Protein AF-A0AAU9RW01-F1 (afdb_monomer)

InterPro domains:
  IPR001360 Glycoside hydrolase family 1 [PF00232] (1-117)
  IPR001360 Glycoside hydrolase family 1 [PTHR10353] (1-116)
  IPR017853 Glycoside hydrolase superfamily [SSF51445] (1-116)

Organism: Thlaspi arvense (NCBI:txid13288)

Secondary structure (DSSP, 8-state):
-GGGT--EEE-SS-HHHHHIIIIIS-SSTT---SS-EETTEE-----S-HHHHHHHHHHHHHHHHHHHHHHHTHHHH--EEE----------SSSSHHHHHHHHHHHIIIIIHHHGGG--

Foldseek 3Di:
DCLQPDQEAADDEALLCCLCCDDDALVDPVRHHQFDQDPNDTDPGHPRCRSVVSSVVVVVVQVVVQVVCVVPPCVPSVHDYDHDHDDDPFDFPDPDPVSVVVSVVVRCSRPVSRPVPPPD

Structure (mmCIF, N/CA/C/O backbone):
data_AF-A0AAU9RW01-F1
#
_entry.id   AF-A0AAU9RW01-F1
#
loop_
_atom_site.group_PDB
_atom_site.id
_atom_site.type_symbol
_atom_site.label_atom_id
_atom_site.label_alt_id
_atom_site.label_comp_id
_atom_site.label_asym_id
_atom_site.label_entity_id
_atom_site.label_seq_id
_atom_site.pdbx_PDB_ins_code
_atom_site.Cartn_x
_atom_site.Cartn_y
_atom_site.Cartn_z
_atom_s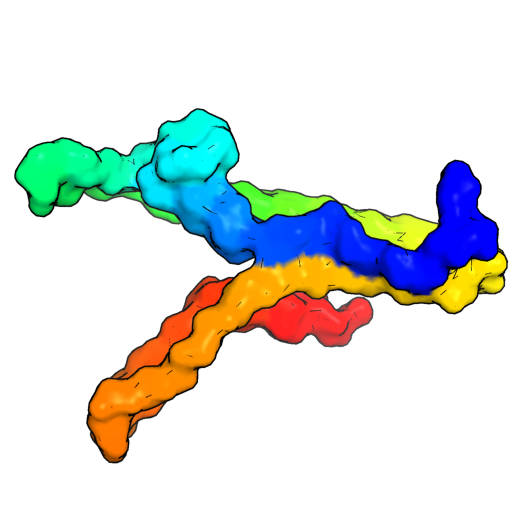ite.occupancy
_atom_site.B_iso_or_equiv
_atom_site.auth_seq_id
_atom_site.auth_comp_id
_atom_site.auth_asym_id
_atom_site.auth_atom_id
_atom_site.pdbx_PDB_model_num
ATOM 1 N N . GLU A 1 1 ? -19.589 3.057 16.000 1.00 90.38 1 GLU A N 1
ATOM 2 C CA . GLU A 1 1 ? -20.907 2.561 15.570 1.00 90.38 1 GLU A CA 1
ATOM 3 C C . GLU A 1 1 ? -20.899 1.049 15.348 1.00 90.38 1 GLU A C 1
ATOM 5 O O . GLU A 1 1 ? -21.372 0.336 16.216 1.00 90.38 1 GLU A O 1
ATOM 10 N N . PHE A 1 2 ? -20.253 0.524 14.303 1.00 95.75 2 PHE A N 1
ATOM 11 C CA . PHE A 1 2 ? -20.399 -0.900 13.935 1.00 95.75 2 PHE A CA 1
ATOM 12 C C . PHE A 1 2 ? -19.451 -1.898 14.622 1.00 95.75 2 PHE A C 1
ATOM 14 O O . PHE A 1 2 ? -19.536 -3.096 14.371 1.00 95.75 2 PHE A O 1
ATOM 21 N N . GLY A 1 3 ? -18.552 -1.450 15.502 1.00 94.56 3 GLY A N 1
ATOM 22 C CA . GLY A 1 3 ? -17.502 -2.300 16.090 1.00 94.56 3 GLY A CA 1
ATOM 23 C C . GLY A 1 3 ? -17.987 -3.460 16.974 1.00 94.56 3 GLY A C 1
ATOM 24 O O . GLY A 1 3 ? -17.224 -4.381 17.279 1.00 94.56 3 GLY A O 1
ATOM 25 N N . ASN A 1 4 ? -19.262 -3.453 17.365 1.00 94.56 4 ASN A N 1
ATOM 26 C CA . ASN A 1 4 ? -19.868 -4.579 18.071 1.00 94.56 4 ASN A CA 1
ATOM 27 C C . ASN A 1 4 ? -20.090 -5.776 17.133 1.00 94.56 4 ASN A C 1
ATOM 29 O O . ASN A 1 4 ? -19.846 -6.907 17.549 1.00 94.56 4 ASN A O 1
ATOM 33 N N . ALA A 1 5 ? -20.457 -5.525 15.872 1.00 96.94 5 ALA A N 1
ATOM 34 C CA . ALA A 1 5 ? -20.728 -6.553 14.867 1.00 96.94 5 ALA A CA 1
ATOM 35 C C . ALA A 1 5 ? -19.533 -6.795 13.929 1.00 96.94 5 ALA A C 1
ATOM 37 O O . ALA A 1 5 ? -19.175 -7.937 13.657 1.00 96.94 5 ALA A O 1
ATOM 38 N N . VAL A 1 6 ? -18.872 -5.732 13.468 1.00 97.06 6 VAL A N 1
ATOM 39 C CA . VAL A 1 6 ? -17.782 -5.826 12.490 1.00 97.06 6 VAL A CA 1
ATOM 40 C C . VAL A 1 6 ? -16.457 -6.102 13.194 1.00 97.06 6 VAL A C 1
ATOM 42 O O . VAL A 1 6 ? -15.978 -5.300 14.003 1.00 97.06 6 VAL A O 1
ATOM 45 N N . LYS A 1 7 ? -15.852 -7.246 12.864 1.00 96.44 7 LYS A N 1
ATOM 46 C CA . LYS A 1 7 ? -14.587 -7.712 13.453 1.00 96.44 7 LYS A CA 1
ATOM 47 C C . LYS A 1 7 ? -13.384 -7.566 12.536 1.00 96.44 7 LYS A C 1
ATOM 49 O O . LYS A 1 7 ? -12.272 -7.595 13.040 1.00 96.44 7 LYS A O 1
ATOM 54 N N . PHE A 1 8 ? -13.580 -7.351 11.242 1.00 96.19 8 PHE A N 1
ATOM 55 C CA . PHE A 1 8 ? -12.491 -7.178 10.287 1.00 96.19 8 PHE A CA 1
ATOM 56 C C . PHE A 1 8 ? -12.688 -5.877 9.529 1.00 96.19 8 PHE A C 1
ATOM 58 O O . PHE A 1 8 ? -13.756 -5.630 8.975 1.00 96.19 8 PHE A O 1
ATOM 65 N N . TRP A 1 9 ? -11.658 -5.039 9.544 1.00 95.81 9 TRP A N 1
ATOM 66 C CA . TRP A 1 9 ? -11.691 -3.711 8.954 1.00 95.81 9 TRP A CA 1
ATOM 67 C C . TRP A 1 9 ? -10.549 -3.551 7.964 1.00 95.81 9 TRP A C 1
ATOM 69 O O . TRP A 1 9 ? -9.391 -3.695 8.349 1.00 95.81 9 TRP A O 1
ATOM 79 N N . MET A 1 10 ? -10.868 -3.158 6.732 1.00 93.56 10 MET A N 1
ATOM 80 C CA . MET A 1 10 ? -9.890 -2.619 5.787 1.00 93.56 10 MET A CA 1
ATOM 81 C C . MET A 1 10 ? -10.059 -1.106 5.728 1.00 93.56 10 MET A C 1
ATOM 83 O O . MET A 1 10 ? -11.169 -0.616 5.528 1.00 93.56 10 MET A O 1
ATOM 87 N N . ARG A 1 11 ? -8.985 -0.350 5.981 1.00 89.12 11 ARG A N 1
ATOM 88 C CA . ARG A 1 11 ? -9.074 1.122 6.060 1.00 89.12 11 ARG A CA 1
ATOM 89 C C . ARG A 1 11 ? -8.975 1.806 4.714 1.00 89.12 11 ARG A C 1
ATOM 91 O O . ARG A 1 11 ? -9.750 2.716 4.448 1.00 89.12 11 ARG A O 1
ATOM 98 N N . ILE A 1 12 ? -8.003 1.390 3.918 1.00 93.75 12 ILE A N 1
ATOM 99 C CA . ILE A 1 12 ? -7.748 1.936 2.594 1.00 93.75 12 ILE A CA 1
ATOM 100 C C . ILE A 1 12 ? -7.678 0.746 1.647 1.00 93.75 12 ILE A C 1
ATOM 102 O O . ILE A 1 12 ? -6.987 -0.241 1.933 1.00 93.75 12 ILE A O 1
ATOM 106 N N . ASN A 1 13 ? -8.460 0.827 0.572 1.00 94.62 13 ASN A N 1
ATOM 107 C CA . ASN A 1 13 ? -8.401 -0.136 -0.511 1.00 94.62 13 ASN A CA 1
ATOM 108 C C . ASN A 1 13 ? -7.293 0.274 -1.481 1.00 94.62 13 ASN A C 1
ATOM 110 O O . ASN A 1 13 ? -7.358 1.384 -1.998 1.00 94.62 13 ASN A O 1
ATOM 114 N N . GLU A 1 14 ? -6.313 -0.597 -1.710 1.00 94.44 14 GLU A N 1
ATOM 115 C CA . GLU A 1 14 ? -5.316 -0.465 -2.786 1.00 94.44 14 GLU A CA 1
ATOM 116 C C . GLU A 1 14 ? -4.670 0.938 -2.898 1.00 94.44 14 GLU A C 1
ATOM 118 O O . GLU A 1 14 ? -4.711 1.580 -3.949 1.00 94.44 14 GLU A O 1
ATOM 123 N N . PRO A 1 15 ? -4.049 1.449 -1.821 1.00 94.88 15 PRO A N 1
ATOM 124 C CA . PRO A 1 15 ? -3.375 2.750 -1.812 1.00 94.88 15 PRO A CA 1
ATOM 125 C C . PRO A 1 15 ? -2.303 2.905 -2.903 1.00 94.88 15 PRO A C 1
ATOM 127 O O . PRO A 1 15 ? -2.090 4.019 -3.373 1.00 94.88 15 PRO A O 1
ATOM 130 N N . ASN A 1 16 ? -1.648 1.821 -3.335 1.00 93.19 16 ASN A N 1
ATOM 131 C CA . ASN A 1 16 ? -0.718 1.858 -4.465 1.00 93.19 16 ASN A CA 1
ATOM 132 C C . ASN A 1 16 ? -1.420 2.235 -5.778 1.00 93.19 16 ASN A C 1
ATOM 134 O O . ASN A 1 16 ? -0.942 3.121 -6.481 1.00 93.19 16 ASN A O 1
ATOM 138 N N . MET A 1 17 ? -2.590 1.652 -6.056 1.00 93.88 17 MET A N 1
ATOM 139 C CA . MET A 1 17 ? -3.377 1.980 -7.251 1.00 93.88 17 MET A CA 1
ATOM 140 C C . MET A 1 17 ? -4.000 3.371 -7.166 1.00 93.88 17 MET A C 1
ATOM 142 O O . MET A 1 17 ? -4.075 4.070 -8.171 1.00 93.88 17 MET A O 1
ATOM 146 N N . LEU A 1 18 ? -4.422 3.805 -5.974 1.00 94.25 18 LEU A N 1
ATOM 147 C CA . LEU A 1 18 ? -4.933 5.165 -5.779 1.00 94.25 18 LEU A CA 1
ATOM 148 C C . LEU A 1 18 ? -3.851 6.220 -6.043 1.00 94.25 18 LEU A C 1
ATOM 150 O O . LEU A 1 18 ? -4.126 7.232 -6.687 1.00 94.25 18 LEU A O 1
ATOM 154 N N . ALA A 1 19 ? -2.626 5.983 -5.569 1.00 93.38 19 ALA A N 1
ATOM 155 C CA . ALA A 1 19 ? -1.496 6.870 -5.819 1.00 93.38 19 ALA A CA 1
ATOM 156 C C . ALA A 1 19 ? -1.122 6.898 -7.311 1.00 93.38 19 AL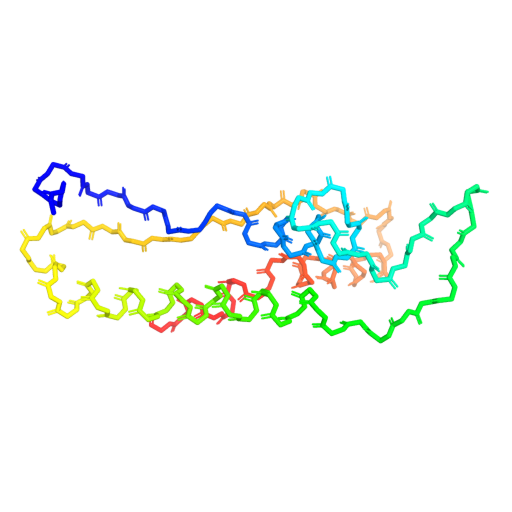A A C 1
ATOM 158 O O . ALA A 1 19 ? -1.037 7.973 -7.901 1.00 93.38 19 ALA A O 1
ATOM 159 N N . GLU A 1 20 ? -0.963 5.729 -7.935 1.00 90.69 20 GLU A N 1
ATOM 160 C CA . GLU A 1 20 ? -0.594 5.609 -9.350 1.00 90.69 20 GLU A CA 1
ATOM 161 C C . GLU A 1 20 ? -1.693 6.164 -10.271 1.00 90.69 20 GLU A C 1
ATOM 163 O O . GLU A 1 20 ? -1.457 7.069 -11.069 1.00 90.69 20 GLU A O 1
ATOM 168 N N . GLY A 1 21 ? -2.933 5.699 -10.132 1.00 91.06 21 GLY A N 1
ATOM 169 C CA . GLY A 1 21 ? -4.040 6.105 -10.997 1.00 91.06 21 GLY A CA 1
ATOM 170 C C . GLY A 1 21 ? -4.491 7.552 -10.800 1.00 91.06 21 GLY A C 1
ATOM 171 O O . GLY A 1 21 ? -4.920 8.188 -11.765 1.00 91.06 21 GLY A O 1
ATOM 172 N N . GLY A 1 22 ? -4.412 8.075 -9.572 1.00 91.88 22 GLY A N 1
ATOM 173 C CA . GLY A 1 22 ? -4.901 9.410 -9.220 1.00 91.88 22 GLY A CA 1
ATOM 174 C C . GLY A 1 22 ? -3.885 10.537 -9.399 1.00 91.88 22 GLY A C 1
ATOM 175 O O . GLY A 1 22 ? -4.300 11.669 -9.662 1.00 91.88 22 GLY A O 1
ATOM 176 N N . TYR A 1 23 ? -2.590 10.228 -9.252 1.00 90.38 23 TYR A N 1
ATOM 177 C CA . TYR A 1 23 ? -1.513 11.222 -9.152 1.00 90.38 23 TYR A CA 1
ATOM 178 C C . TYR A 1 23 ? -0.307 10.955 -10.068 1.00 90.38 23 TYR A C 1
ATOM 180 O O . TYR A 1 23 ? 0.521 11.849 -10.255 1.00 90.38 23 TYR A O 1
ATOM 188 N N . ASP A 1 24 ? -0.191 9.766 -10.669 1.00 86.81 24 ASP A N 1
ATOM 189 C CA . ASP A 1 24 ? 0.816 9.500 -11.703 1.00 86.81 24 ASP A CA 1
ATOM 190 C C . ASP A 1 24 ? 0.182 9.471 -13.101 1.00 86.81 24 ASP A C 1
ATOM 192 O O . ASP A 1 24 ? 0.363 10.401 -13.895 1.00 86.81 24 ASP A O 1
ATOM 196 N N . LEU A 1 25 ? -0.644 8.456 -13.369 1.00 86.69 25 LEU A N 1
ATOM 197 C CA . LEU A 1 25 ? -1.310 8.237 -14.654 1.00 86.69 25 LEU A CA 1
ATOM 198 C C . LEU A 1 25 ? -2.511 9.168 -14.875 1.00 86.69 25 LEU A C 1
ATOM 200 O O . LEU A 1 25 ? -2.862 9.462 -16.016 1.00 86.69 25 LEU A O 1
ATOM 204 N N . GLY A 1 26 ? -3.157 9.627 -13.801 1.00 87.44 26 GLY A N 1
ATOM 205 C CA . GLY A 1 26 ? -4.256 10.596 -13.849 1.00 87.44 26 GLY A CA 1
ATOM 206 C C . GLY A 1 26 ? -5.554 10.102 -14.503 1.00 87.44 26 GLY A C 1
ATOM 207 O O . GLY A 1 26 ? -6.384 10.922 -14.900 1.00 87.44 26 GLY A O 1
ATOM 208 N N . PHE A 1 27 ? -5.765 8.787 -14.627 1.00 87.88 27 PHE A N 1
ATOM 209 C CA . PHE A 1 27 ? -7.026 8.234 -15.144 1.00 87.88 27 PHE A CA 1
ATOM 210 C C . PHE A 1 27 ? -8.110 8.102 -14.058 1.00 87.88 27 PHE A C 1
ATOM 212 O O . PHE A 1 27 ? -9.301 8.069 -14.378 1.00 87.88 27 PHE A O 1
ATOM 219 N N . MET A 1 28 ? -7.722 8.081 -12.778 1.00 89.06 28 MET A N 1
ATOM 220 C CA . MET A 1 28 ? -8.627 8.095 -11.621 1.00 89.06 28 MET A CA 1
ATOM 221 C C . MET A 1 28 ? -8.685 9.495 -10.997 1.00 89.06 28 MET A C 1
ATOM 223 O O . MET A 1 28 ? -7.733 10.257 -11.141 1.00 89.06 28 MET A O 1
ATOM 227 N N . PRO A 1 29 ? -9.761 9.871 -10.280 1.00 91.50 29 PRO A N 1
ATOM 228 C CA . PRO A 1 29 ? -9.777 11.097 -9.478 1.00 91.50 29 PRO A CA 1
ATOM 229 C C . PRO A 1 29 ? -8.585 11.167 -8.498 1.00 91.50 29 PRO A C 1
ATOM 231 O O . PRO A 1 29 ? -8.237 10.135 -7.925 1.00 91.50 29 PRO A O 1
ATOM 234 N N . PRO A 1 30 ? -7.977 12.349 -8.270 1.00 92.81 30 PRO A N 1
ATOM 235 C CA . PRO A 1 30 ? -8.337 13.674 -8.793 1.00 92.81 30 PRO A CA 1
ATOM 236 C C . PRO A 1 30 ? -7.851 13.969 -10.226 1.00 92.81 30 PRO A C 1
ATOM 238 O O . PRO A 1 30 ? -7.991 15.096 -10.689 1.00 92.81 30 PRO A O 1
ATOM 241 N N . LYS A 1 31 ? -7.337 12.970 -10.952 1.00 88.69 31 LYS A N 1
ATOM 242 C CA . LYS A 1 31 ? -6.813 13.069 -12.327 1.00 88.69 31 LYS A CA 1
ATOM 243 C C . LYS A 1 31 ? -5.592 13.974 -12.449 1.00 88.69 31 LYS A C 1
ATOM 245 O O . LYS A 1 31 ? -5.393 14.643 -13.463 1.00 88.69 31 LYS A O 1
ATOM 250 N N . HIS A 1 32 ? -4.772 13.999 -11.407 1.00 86.94 32 HIS A N 1
ATOM 251 C CA . HIS A 1 32 ? -3.470 14.631 -11.485 1.00 86.94 32 HIS A CA 1
ATOM 252 C C . HIS A 1 32 ? -2.548 13.706 -12.273 1.00 86.94 32 HIS A C 1
ATOM 254 O O . HIS A 1 32 ? -2.489 12.504 -12.025 1.00 86.94 32 HIS A O 1
ATOM 260 N N . CYS A 1 33 ? -1.872 14.262 -13.273 1.00 78.19 33 CYS A N 1
ATOM 261 C CA . CYS A 1 33 ? -0.992 13.493 -14.131 1.00 78.19 33 CYS A CA 1
ATOM 262 C C . CYS A 1 33 ? 0.391 14.130 -14.146 1.00 78.19 33 CYS A C 1
ATOM 264 O O . CYS A 1 33 ? 0.557 15.295 -14.524 1.00 78.19 33 CYS A O 1
ATOM 266 N N . SER A 1 34 ? 1.378 13.339 -13.737 1.00 63.78 34 SER A N 1
ATOM 267 C CA . SER A 1 34 ? 2.780 13.754 -13.669 1.00 63.78 34 SER A CA 1
ATOM 268 C C . SER A 1 34 ? 3.437 13.767 -15.059 1.00 63.78 34 SER A C 1
ATOM 270 O O . SER A 1 34 ? 4.400 14.505 -15.300 1.00 63.78 34 SER A O 1
ATOM 272 N N . ALA A 1 35 ? 2.894 12.977 -15.992 1.00 63.50 35 ALA A N 1
ATOM 273 C CA . ALA A 1 35 ? 3.347 12.882 -17.373 1.00 63.50 35 ALA A CA 1
ATOM 274 C C . ALA A 1 35 ? 2.170 12.561 -18.319 1.00 63.50 35 ALA A C 1
ATOM 276 O O . ALA A 1 35 ? 1.976 11.402 -18.691 1.00 63.50 35 ALA A O 1
ATOM 277 N N . PRO A 1 36 ? 1.360 13.565 -18.708 1.00 62.44 36 PRO A N 1
ATOM 278 C CA . PRO A 1 36 ? 0.223 13.329 -19.585 1.00 62.44 36 PRO A CA 1
ATOM 279 C C . PRO A 1 36 ? 0.709 12.763 -20.917 1.00 62.44 36 PRO A C 1
ATOM 281 O O . PRO A 1 36 ? 1.535 13.367 -21.608 1.00 62.44 36 PRO A O 1
ATOM 284 N N . ILE A 1 37 ? 0.191 11.588 -21.270 1.00 60.97 37 ILE A N 1
ATOM 285 C CA . ILE A 1 37 ? 0.391 11.008 -22.592 1.00 60.97 37 ILE A CA 1
ATOM 286 C C . ILE A 1 37 ? -0.532 11.763 -23.545 1.00 60.97 37 ILE A C 1
ATOM 288 O O . ILE A 1 37 ? -1.754 11.673 -23.443 1.00 60.97 37 ILE A O 1
ATOM 292 N N . PHE A 1 38 ? 0.054 12.508 -24.478 1.00 57.16 38 PHE A N 1
ATOM 293 C CA . PHE A 1 38 ? -0.679 13.173 -25.550 1.00 57.16 38 PHE A CA 1
ATOM 294 C C . PHE A 1 38 ? -0.203 12.601 -26.884 1.00 57.16 38 PHE A C 1
ATOM 296 O O . PHE A 1 38 ? 0.988 12.634 -27.183 1.00 57.16 38 PHE A O 1
ATOM 303 N N . ASN A 1 39 ? -1.119 12.030 -27.672 1.00 51.50 39 ASN A N 1
ATOM 304 C CA . ASN A 1 39 ? -0.825 11.412 -28.974 1.00 51.50 39 ASN A CA 1
ATOM 305 C C . ASN A 1 39 ? 0.341 10.399 -28.951 1.00 51.50 39 ASN A C 1
ATOM 307 O O . ASN A 1 39 ? 1.182 10.384 -29.846 1.00 51.50 39 ASN A O 1
ATOM 311 N N . GLY A 1 40 ? 0.411 9.561 -27.911 1.00 59.44 40 GLY A N 1
ATOM 312 C CA . GLY A 1 40 ? 1.450 8.532 -27.778 1.00 59.44 40 GLY A CA 1
ATOM 313 C C . GLY A 1 40 ? 2.841 9.063 -27.412 1.00 59.44 40 GLY A C 1
ATOM 314 O O . GLY A 1 40 ? 3.791 8.286 -27.379 1.00 59.44 40 GLY A O 1
ATOM 315 N N . GLN A 1 41 ? 2.977 10.361 -27.118 1.00 53.72 41 GLN A N 1
ATOM 316 C CA . GLN A 1 41 ? 4.230 10.970 -26.682 1.00 53.72 41 GLN A CA 1
ATOM 317 C C . GLN A 1 41 ? 4.138 11.427 -25.225 1.00 53.72 41 GLN A C 1
ATOM 319 O O . GLN A 1 41 ? 3.162 12.048 -24.797 1.00 53.72 41 GLN A O 1
ATOM 324 N N . LEU A 1 42 ? 5.188 11.114 -24.464 1.00 60.78 42 LEU A N 1
ATOM 325 C CA . LEU A 1 42 ? 5.356 11.558 -23.087 1.00 60.78 42 LEU A CA 1
ATOM 326 C C . LEU A 1 42 ? 5.694 13.053 -23.093 1.00 60.78 42 LEU A C 1
ATOM 328 O O . LEU A 1 42 ? 6.816 13.442 -23.426 1.00 60.78 42 LEU A O 1
ATOM 332 N N . LEU A 1 43 ? 4.732 13.905 -22.736 1.00 57.91 43 LEU A N 1
ATOM 333 C CA . LEU A 1 43 ? 5.024 15.319 -22.522 1.00 57.91 43 LEU A CA 1
ATOM 334 C C . LEU A 1 43 ? 5.931 15.470 -21.292 1.00 57.91 43 LEU A C 1
ATOM 336 O O . LEU A 1 43 ? 5.848 14.695 -20.341 1.00 57.91 43 LEU A O 1
ATOM 340 N N . LYS A 1 44 ? 6.829 16.461 -21.346 1.00 53.34 44 LYS A N 1
ATOM 341 C CA . LYS A 1 44 ? 7.897 16.739 -20.369 1.00 53.34 44 LYS A CA 1
ATOM 342 C C . LYS A 1 44 ? 7.460 16.425 -18.924 1.00 53.34 44 LYS A C 1
ATOM 344 O O . LYS A 1 44 ? 6.644 17.139 -18.346 1.00 53.34 44 LYS A O 1
ATOM 349 N N . ARG A 1 45 ? 8.036 15.354 -18.371 1.00 54.19 45 ARG A N 1
ATOM 350 C CA . ARG A 1 45 ? 7.873 14.852 -16.998 1.00 54.19 45 ARG A CA 1
ATOM 351 C C . ARG A 1 45 ? 8.007 16.011 -15.979 1.00 54.19 45 ARG A C 1
ATOM 353 O O . ARG A 1 45 ? 9.103 16.553 -15.825 1.00 54.19 45 ARG A O 1
ATOM 360 N N . LYS A 1 46 ? 6.920 16.418 -15.303 1.00 57.47 46 LYS A N 1
ATOM 361 C CA . LYS A 1 46 ? 7.002 17.303 -14.115 1.00 57.47 46 LYS A CA 1
ATOM 362 C C . LYS A 1 46 ? 7.572 16.505 -12.933 1.00 57.47 46 LYS A C 1
ATOM 364 O O . LYS A 1 46 ? 7.541 15.281 -12.957 1.00 57.47 46 LYS A O 1
ATOM 369 N N . LEU A 1 47 ? 8.141 17.176 -11.925 1.00 56.25 47 LEU A N 1
ATOM 370 C CA . LEU A 1 47 ? 8.738 16.512 -10.753 1.00 56.25 47 LEU A CA 1
ATOM 371 C C . LEU A 1 47 ? 7.749 15.528 -10.084 1.00 56.25 47 LEU A C 1
ATOM 373 O O . LEU A 1 47 ? 6.633 15.905 -9.743 1.00 56.25 47 LEU A O 1
ATOM 377 N N . PHE A 1 48 ? 8.205 14.281 -9.898 1.00 70.00 48 PHE A N 1
ATOM 378 C CA . PHE A 1 48 ? 7.450 13.056 -9.556 1.00 70.00 48 PHE A CA 1
ATOM 379 C C . PHE A 1 48 ? 6.970 12.962 -8.106 1.00 70.00 48 PHE A C 1
ATOM 381 O O . PHE A 1 48 ? 7.040 11.892 -7.525 1.00 70.00 48 PHE A O 1
ATOM 388 N N . THR A 1 49 ? 6.557 14.034 -7.442 1.00 85.06 49 THR A N 1
ATOM 389 C CA . THR A 1 49 ? 6.390 13.960 -5.976 1.00 85.06 49 THR A CA 1
ATOM 390 C C . THR A 1 49 ? 4.980 13.599 -5.521 1.00 85.06 49 THR A C 1
ATOM 392 O O . THR A 1 49 ? 4.829 12.967 -4.476 1.00 85.06 49 THR A O 1
ATOM 395 N N . GLU A 1 50 ? 3.950 13.948 -6.291 1.00 89.25 50 GLU A N 1
ATOM 396 C CA . GLU A 1 50 ? 2.547 13.763 -5.899 1.00 89.25 50 GLU A CA 1
ATOM 397 C C . GLU A 1 50 ? 2.147 12.317 -5.552 1.00 89.25 50 GLU A C 1
ATOM 399 O O . GLU A 1 50 ? 1.571 12.137 -4.474 1.00 89.25 50 GLU A O 1
ATOM 404 N N . PRO A 1 51 ? 2.468 11.276 -6.355 1.00 91.31 51 PRO A N 1
ATOM 405 C CA . PRO A 1 51 ? 2.085 9.906 -6.008 1.00 91.31 51 PRO A CA 1
ATOM 406 C C . PRO A 1 51 ? 2.732 9.434 -4.698 1.00 91.31 51 PRO A C 1
ATOM 408 O O . PRO A 1 51 ? 2.061 8.808 -3.877 1.00 91.31 51 PRO A O 1
ATOM 411 N N . TYR A 1 52 ? 3.994 9.796 -4.432 1.00 91.12 52 TYR A N 1
ATOM 412 C CA . TYR A 1 52 ? 4.656 9.453 -3.167 1.00 91.12 52 TYR A CA 1
ATOM 413 C C . TYR A 1 52 ? 4.056 10.206 -1.979 1.00 91.12 52 TYR A C 1
ATOM 415 O O . TYR A 1 52 ? 3.875 9.615 -0.919 1.00 91.12 52 TYR A O 1
ATOM 423 N N . ILE A 1 53 ? 3.708 11.488 -2.139 1.00 93.69 53 ILE A N 1
ATOM 424 C CA . ILE A 1 53 ? 3.045 12.275 -1.087 1.00 93.69 53 ILE A CA 1
ATOM 425 C C . ILE A 1 53 ? 1.670 11.678 -0.765 1.00 93.69 53 ILE A C 1
ATOM 427 O O . ILE A 1 53 ? 1.322 11.526 0.408 1.00 93.69 53 ILE A O 1
ATOM 431 N N . ALA A 1 54 ? 0.893 11.321 -1.791 1.00 94.25 54 ALA A N 1
ATOM 432 C CA . ALA A 1 54 ? -0.407 10.685 -1.620 1.00 94.25 54 ALA A CA 1
ATOM 433 C C . ALA A 1 54 ? -0.268 9.344 -0.885 1.00 94.25 54 ALA A C 1
ATOM 435 O O . ALA A 1 54 ? -0.928 9.130 0.135 1.00 94.25 54 ALA A O 1
ATOM 436 N N . LEU A 1 55 ? 0.634 8.474 -1.352 1.00 94.12 55 LEU A N 1
ATOM 437 C CA . LEU A 1 55 ? 0.892 7.175 -0.737 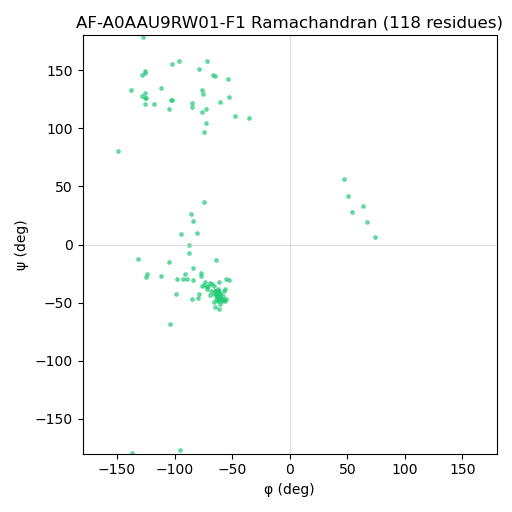1.00 94.12 55 LEU A CA 1
ATOM 438 C C . LEU A 1 55 ? 1.359 7.305 0.718 1.00 94.12 55 LEU A C 1
ATOM 440 O O . LEU A 1 55 ? 0.813 6.649 1.606 1.00 94.12 55 LEU A O 1
ATOM 444 N N . TYR A 1 56 ? 2.310 8.198 0.984 1.00 94.62 56 TYR A N 1
ATOM 445 C CA . TYR A 1 56 ? 2.825 8.460 2.325 1.00 94.62 56 TYR A CA 1
ATOM 446 C C . TYR A 1 56 ? 1.723 8.919 3.289 1.00 94.62 56 TYR A C 1
ATOM 448 O O . TYR A 1 56 ? 1.584 8.378 4.388 1.00 94.62 56 TYR A O 1
ATOM 456 N N . ASN A 1 57 ? 0.875 9.861 2.870 1.00 96.25 57 ASN A N 1
ATOM 457 C CA . ASN A 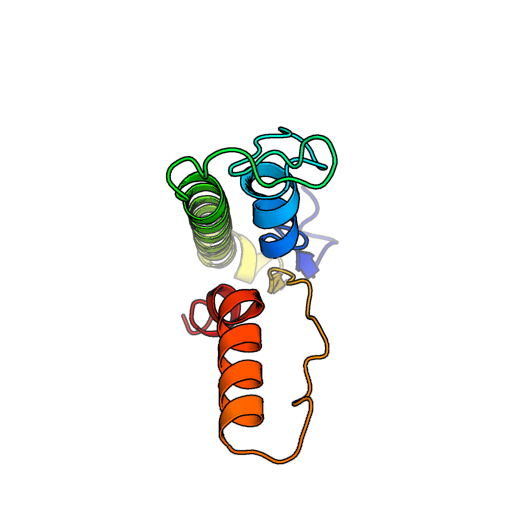1 57 ? -0.239 10.328 3.696 1.00 96.25 57 ASN A CA 1
ATOM 458 C C . ASN A 1 57 ? -1.289 9.232 3.942 1.00 96.25 57 ASN A C 1
ATOM 460 O O . ASN A 1 57 ? -1.833 9.145 5.045 1.00 96.25 57 ASN A O 1
ATOM 464 N N . MET A 1 58 ? -1.548 8.360 2.962 1.00 96.25 58 MET A N 1
ATOM 465 C CA . MET A 1 58 ? -2.416 7.190 3.148 1.00 96.25 58 MET A CA 1
ATOM 466 C C . MET A 1 58 ? -1.844 6.218 4.191 1.00 96.25 58 MET A C 1
ATOM 468 O O . MET A 1 58 ? -2.580 5.757 5.068 1.00 96.25 58 MET A O 1
ATOM 472 N N . LEU A 1 59 ? -0.533 5.960 4.162 1.00 94.81 59 LEU A N 1
ATOM 473 C CA . LEU A 1 59 ? 0.146 5.138 5.168 1.00 94.81 59 LEU A CA 1
ATOM 474 C C . LEU A 1 59 ? 0.081 5.771 6.566 1.00 94.81 59 LEU A C 1
ATOM 476 O O . LEU A 1 59 ? -0.270 5.090 7.530 1.00 94.81 59 LEU A O 1
ATOM 480 N N . LEU A 1 60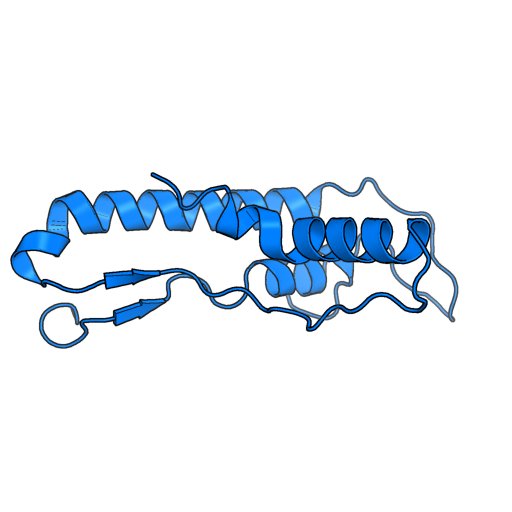 ? 0.321 7.080 6.693 1.00 96.00 60 LEU A N 1
ATOM 481 C CA . LEU A 1 60 ? 0.178 7.797 7.967 1.00 96.00 60 LEU A CA 1
ATOM 482 C C . LEU A 1 60 ? -1.255 7.755 8.516 1.00 96.00 60 LEU A C 1
ATOM 484 O O . LEU A 1 60 ? -1.462 7.598 9.724 1.00 96.00 60 LEU A O 1
ATOM 488 N N . ALA A 1 61 ? -2.262 7.878 7.650 1.00 96.50 61 ALA A N 1
ATOM 489 C CA . ALA A 1 61 ? -3.662 7.757 8.045 1.00 96.50 61 ALA A CA 1
ATOM 490 C C . ALA A 1 61 ? -3.988 6.335 8.535 1.00 96.50 61 ALA A C 1
ATOM 492 O O . ALA A 1 61 ? -4.702 6.163 9.535 1.00 96.50 61 ALA A O 1
ATOM 493 N N . HIS A 1 62 ? -3.436 5.314 7.868 1.00 95.25 62 HIS A N 1
ATOM 494 C CA . HIS A 1 62 ? -3.562 3.922 8.286 1.00 95.25 62 HIS A CA 1
ATOM 495 C C . HIS A 1 62 ? -2.943 3.693 9.671 1.00 95.25 62 HIS A C 1
ATOM 497 O O . HIS A 1 62 ? -3.659 3.265 10.579 1.00 95.25 62 HIS A O 1
ATOM 503 N N . THR A 1 63 ? -1.670 4.045 9.871 1.00 94.75 63 THR A N 1
ATOM 504 C CA . THR A 1 63 ? -0.961 3.844 11.149 1.00 94.75 63 THR A CA 1
ATOM 505 C C . THR A 1 63 ? -1.602 4.634 12.291 1.00 94.75 63 THR A C 1
ATOM 507 O O . THR A 1 63 ? -1.805 4.101 13.386 1.00 94.75 63 THR A O 1
ATOM 510 N N . SER A 1 64 ? -2.035 5.872 12.035 1.00 96.50 64 SER A N 1
ATOM 511 C CA . SER A 1 64 ? -2.757 6.690 13.019 1.00 96.50 64 SER A CA 1
ATOM 512 C C . SER A 1 64 ? -4.071 6.036 13.453 1.00 96.50 64 SER A C 1
ATOM 514 O O . SER A 1 64 ? -4.387 5.996 14.647 1.00 96.50 64 SER A O 1
ATOM 516 N N . THR A 1 65 ? -4.822 5.471 12.503 1.00 95.94 65 THR A N 1
ATOM 517 C CA . THR A 1 65 ? -6.059 4.743 12.810 1.00 95.94 65 THR A CA 1
ATOM 518 C C . THR A 1 65 ? -5.764 3.433 13.541 1.00 95.94 65 THR A C 1
ATOM 520 O O . THR A 1 65 ? -6.447 3.120 14.516 1.00 95.94 65 THR A O 1
ATOM 523 N N . ALA A 1 66 ? -4.757 2.670 13.111 1.00 95.31 66 ALA A N 1
ATOM 524 C CA . ALA A 1 66 ? -4.360 1.419 13.751 1.00 95.31 66 ALA A CA 1
ATOM 525 C C . ALA A 1 66 ? -3.993 1.647 15.224 1.00 95.31 66 ALA A C 1
ATOM 527 O O . ALA A 1 66 ? -4.493 0.942 16.105 1.00 95.31 66 ALA A O 1
ATOM 528 N N . 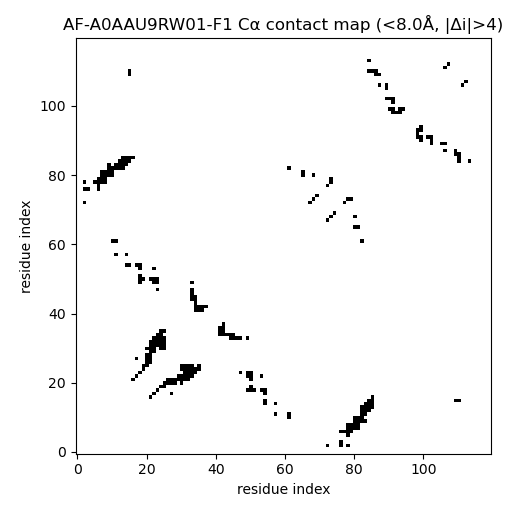ARG A 1 67 ? -3.223 2.707 15.507 1.00 96.62 67 ARG A N 1
ATOM 529 C CA . ARG A 1 67 ? -2.884 3.139 16.869 1.00 96.62 67 ARG A CA 1
ATOM 530 C C . ARG A 1 67 ? -4.130 3.462 17.692 1.00 96.62 67 ARG A C 1
ATOM 532 O O . ARG A 1 67 ? -4.277 2.946 18.798 1.00 96.62 67 ARG A O 1
ATOM 539 N N . LEU A 1 68 ? -5.056 4.253 17.144 1.00 96.75 68 LEU A N 1
ATOM 540 C CA . LEU A 1 68 ? -6.324 4.567 17.811 1.00 96.75 68 LEU A CA 1
ATOM 541 C C . LEU A 1 68 ? -7.160 3.303 18.079 1.00 96.75 68 LEU A C 1
ATOM 543 O O . LEU A 1 68 ? -7.729 3.154 19.161 1.00 96.75 68 LEU A O 1
ATOM 547 N N . TYR A 1 69 ? -7.232 2.384 17.111 1.00 96.56 69 TYR A N 1
ATOM 548 C CA . TYR A 1 69 ? -7.963 1.126 17.250 1.00 96.56 69 TYR A CA 1
ATOM 549 C C . TYR A 1 69 ? -7.389 0.267 18.368 1.00 96.56 69 TYR A C 1
ATOM 551 O O . TYR A 1 69 ? -8.139 -0.164 19.246 1.00 96.56 69 TYR A O 1
ATOM 559 N N . LYS A 1 70 ? -6.063 0.097 18.383 1.00 96.62 70 LYS A N 1
ATOM 560 C CA . LYS A 1 70 ? -5.333 -0.623 19.430 1.00 96.62 70 LYS A CA 1
ATOM 561 C C . LYS A 1 70 ? -5.620 -0.042 20.816 1.00 96.62 70 LYS A C 1
ATOM 563 O O . LYS A 1 70 ? -5.945 -0.796 21.719 1.00 96.62 70 LYS A O 1
ATOM 568 N N . GLN A 1 71 ? -5.574 1.282 20.962 1.00 97.62 71 GLN A N 1
ATOM 569 C CA . GLN A 1 71 ? -5.719 1.952 22.259 1.00 97.62 71 GLN A CA 1
ATOM 570 C C . GLN A 1 71 ? -7.159 2.013 22.784 1.00 97.62 71 GLN A C 1
ATOM 572 O O . GLN A 1 71 ? -7.373 1.966 23.991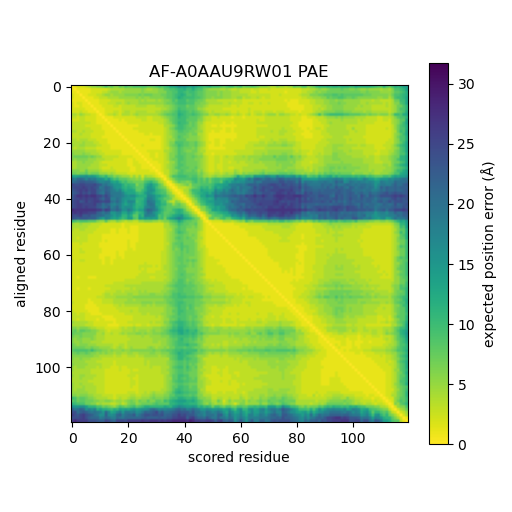 1.00 97.62 71 GLN A O 1
ATOM 577 N N . LYS A 1 72 ? -8.157 2.174 21.905 1.00 97.31 72 LYS A N 1
ATOM 578 C CA . LYS A 1 72 ? -9.529 2.506 22.333 1.00 97.31 72 LYS A CA 1
ATOM 579 C C . LYS A 1 72 ? -10.547 1.395 22.099 1.00 97.31 72 LYS A C 1
ATOM 581 O O . LYS A 1 72 ? -11.568 1.343 22.791 1.00 97.31 72 LYS A O 1
ATOM 586 N N . TYR A 1 73 ? -10.314 0.540 21.105 1.00 96.50 73 TYR A N 1
ATOM 587 C CA . TYR A 1 73 ? -11.344 -0.352 20.574 1.00 96.50 73 TYR A CA 1
ATOM 588 C C . TYR A 1 73 ? -10.954 -1.830 20.588 1.00 96.50 73 TYR A C 1
ATOM 590 O O . TYR A 1 73 ? -11.854 -2.659 20.708 1.00 96.50 73 TYR A O 1
ATOM 598 N N . LYS A 1 74 ? -9.662 -2.176 20.512 1.00 95.62 74 LYS A N 1
ATOM 599 C CA . LYS A 1 74 ? -9.187 -3.563 20.389 1.00 95.62 74 LYS A CA 1
ATOM 600 C C . LYS A 1 74 ? -9.690 -4.461 21.519 1.00 95.62 74 LYS A C 1
ATOM 602 O O . LYS A 1 74 ? -10.281 -5.493 21.218 1.00 95.62 74 LYS A O 1
ATOM 607 N N . ASP A 1 75 ? -9.564 -4.044 22.776 1.00 96.31 75 ASP A N 1
ATOM 608 C CA . ASP A 1 75 ? -9.965 -4.874 23.925 1.00 96.31 75 ASP A CA 1
ATOM 609 C C . ASP A 1 75 ? -11.482 -5.094 24.000 1.00 96.31 75 ASP A C 1
ATOM 611 O O . ASP A 1 75 ? -11.957 -6.167 24.373 1.00 96.31 75 ASP A O 1
ATOM 615 N N . LYS A 1 76 ? -12.257 -4.082 23.591 1.00 95.88 76 LYS A N 1
ATOM 616 C CA . LYS A 1 76 ? -13.726 -4.112 23.624 1.00 95.88 76 LYS A CA 1
ATOM 617 C C . LYS A 1 76 ? -14.309 -4.882 22.444 1.00 95.88 76 LYS A C 1
ATOM 619 O O . LYS A 1 76 ? -15.225 -5.680 22.602 1.00 95.88 76 LYS A O 1
ATOM 624 N N . GLN A 1 77 ? -13.804 -4.610 21.246 1.00 96.38 77 GLN A N 1
ATOM 625 C CA . GLN A 1 77 ? -14.373 -5.111 19.997 1.00 96.38 77 GLN A CA 1
ATOM 626 C C . GLN A 1 77 ? -13.753 -6.437 19.571 1.00 96.38 77 GLN A C 1
ATOM 628 O O . GLN A 1 77 ? -14.416 -7.197 18.866 1.00 96.38 77 GLN A O 1
ATOM 633 N N . LYS A 1 78 ? -12.515 -6.718 19.999 1.00 96.31 78 LYS A N 1
ATOM 634 C CA . LYS A 1 78 ? -11.746 -7.931 19.681 1.00 96.31 78 LYS A CA 1
ATOM 635 C C . LYS A 1 78 ? -11.613 -8.201 18.176 1.00 96.31 78 LYS A C 1
ATOM 637 O O . LYS A 1 78 ? -11.504 -9.347 17.759 1.00 96.31 78 LYS A O 1
ATOM 642 N N . GLY A 1 79 ? -11.641 -7.147 17.360 1.00 95.69 79 GLY A N 1
ATOM 643 C CA . GLY A 1 79 ? -11.475 -7.231 15.911 1.00 95.69 79 GLY A CA 1
ATOM 644 C C . GLY A 1 79 ? -10.037 -6.988 15.455 1.00 95.69 79 GLY A C 1
ATOM 645 O O . GLY A 1 79 ? -9.133 -6.776 16.267 1.00 95.69 79 GLY A O 1
ATOM 646 N N . SER A 1 80 ? -9.840 -6.988 14.144 1.00 95.31 80 SER A N 1
ATOM 647 C CA . SER A 1 80 ? -8.583 -6.729 13.449 1.00 95.31 80 SER A CA 1
ATOM 648 C C . SER A 1 80 ? -8.763 -5.610 12.429 1.00 95.31 80 SER A C 1
ATOM 650 O O . SER A 1 80 ? -9.833 -5.439 11.842 1.00 95.31 80 SER A O 1
ATOM 652 N N . LEU A 1 81 ? -7.697 -4.841 12.239 1.00 94.62 81 LEU A N 1
ATOM 653 C CA . LEU A 1 81 ? -7.634 -3.725 11.310 1.00 94.62 81 LEU A CA 1
ATOM 654 C C . LEU A 1 81 ? -6.443 -3.954 10.389 1.00 94.62 81 LEU A C 1
ATOM 656 O O . LEU A 1 81 ? -5.349 -4.227 10.873 1.00 94.62 81 LEU A O 1
ATOM 660 N N . GLY A 1 82 ? -6.673 -3.843 9.086 1.00 92.88 82 GLY A N 1
ATOM 661 C CA . GLY A 1 82 ? -5.665 -4.029 8.056 1.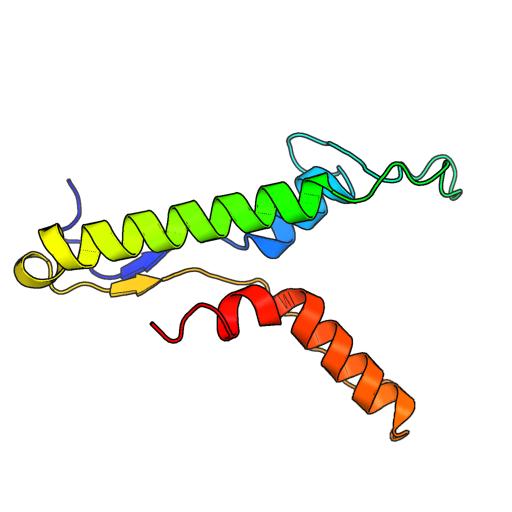00 92.88 82 GLY A CA 1
ATOM 662 C C . GLY A 1 82 ? -5.744 -2.979 6.953 1.00 92.88 82 GLY A C 1
ATOM 663 O O . GLY A 1 82 ? -6.564 -2.048 6.969 1.00 92.88 82 GLY A O 1
ATOM 664 N N . ILE A 1 83 ? -4.843 -3.147 5.996 1.00 93.69 83 ILE A N 1
ATOM 665 C CA . ILE A 1 83 ? -4.768 -2.419 4.736 1.00 93.69 83 ILE A CA 1
ATOM 666 C C . ILE A 1 83 ? -4.673 -3.454 3.616 1.00 93.69 83 ILE A C 1
ATOM 668 O O . ILE A 1 83 ? -4.119 -4.533 3.816 1.00 93.69 83 ILE A O 1
ATOM 672 N N . THR A 1 84 ? -5.256 -3.154 2.462 1.00 93.44 84 THR A N 1
ATOM 673 C CA . THR A 1 84 ? -5.081 -3.989 1.264 1.00 93.44 84 THR A CA 1
ATOM 674 C C . THR A 1 84 ? -3.979 -3.392 0.401 1.00 93.44 84 THR A C 1
ATOM 676 O O . THR A 1 84 ? -3.688 -2.203 0.503 1.00 93.44 84 THR A O 1
ATOM 679 N N . CYS A 1 85 ? -3.381 -4.204 -0.457 1.00 91.69 85 CYS A N 1
ATOM 680 C CA . CYS A 1 85 ? -2.452 -3.761 -1.484 1.00 91.69 85 CYS A CA 1
ATOM 681 C C . CYS A 1 85 ? -2.794 -4.528 -2.758 1.00 91.69 85 CYS A C 1
ATOM 683 O O . CYS A 1 85 ? -3.001 -5.743 -2.698 1.00 91.69 85 CYS A O 1
ATOM 685 N N . PHE A 1 86 ? -2.882 -3.827 -3.889 1.00 92.38 86 PHE A N 1
ATOM 686 C CA . PHE A 1 86 ? -3.036 -4.501 -5.170 1.00 92.38 86 PHE A CA 1
ATOM 687 C C . PHE A 1 86 ? -1.701 -5.155 -5.526 1.00 92.38 86 PHE A C 1
ATOM 689 O O . PHE A 1 86 ? -0.698 -4.459 -5.694 1.00 92.38 86 PHE A O 1
ATOM 696 N N . ALA A 1 87 ? -1.683 -6.482 -5.608 1.00 90.00 87 ALA A N 1
ATOM 697 C CA . ALA A 1 87 ? -0.469 -7.252 -5.822 1.00 90.00 87 ALA A CA 1
ATOM 698 C C . ALA A 1 87 ? -0.401 -7.757 -7.264 1.00 90.00 87 ALA A C 1
ATOM 700 O O . ALA A 1 87 ? -1.214 -8.578 -7.691 1.00 90.00 87 ALA A O 1
ATOM 701 N N . PHE A 1 88 ? 0.609 -7.305 -8.002 1.00 85.75 88 PHE A N 1
ATOM 702 C CA . PHE A 1 88 ? 0.933 -7.881 -9.299 1.00 85.75 88 PHE A CA 1
ATOM 703 C C . PHE A 1 88 ? 1.660 -9.216 -9.112 1.00 85.75 88 PHE A C 1
ATOM 705 O O . PHE A 1 88 ? 2.630 -9.309 -8.355 1.00 85.75 88 PHE A O 1
ATOM 712 N N . TRP A 1 89 ? 1.239 -10.244 -9.852 1.00 90.38 89 TRP A N 1
ATOM 713 C CA . TRP A 1 89 ? 2.037 -11.459 -9.992 1.00 90.38 89 TRP A CA 1
ATOM 714 C C . TRP A 1 89 ? 3.210 -11.181 -10.935 1.00 90.38 89 TRP A C 1
ATOM 716 O O . TRP A 1 89 ? 3.062 -11.191 -12.155 1.00 90.38 89 TRP A O 1
ATOM 726 N N . MET A 1 90 ? 4.367 -10.878 -10.349 1.00 92.56 90 MET A N 1
ATOM 727 C CA . MET A 1 90 ? 5.589 -10.541 -11.078 1.00 92.56 90 MET A CA 1
ATOM 728 C C . MET A 1 90 ? 6.545 -11.731 -11.097 1.00 92.56 90 MET A C 1
ATOM 730 O O . MET A 1 90 ? 6.943 -12.241 -10.042 1.00 92.56 90 MET A O 1
ATOM 734 N N . VAL A 1 91 ? 6.929 -12.133 -12.304 1.00 95.75 91 VAL A N 1
ATOM 735 C CA . VAL A 1 91 ? 7.894 -13.199 -12.586 1.00 95.75 91 VAL A CA 1
ATOM 736 C C . VAL A 1 91 ? 8.989 -12.655 -13.501 1.00 95.75 91 VAL A C 1
ATOM 738 O O . VAL A 1 91 ? 8.699 -11.761 -14.303 1.00 95.75 91 VAL A O 1
ATOM 741 N N . PRO A 1 92 ? 10.224 -13.168 -13.392 1.00 97.00 92 PRO A N 1
ATOM 742 C CA . PRO A 1 92 ? 11.300 -12.747 -14.274 1.00 97.00 92 PRO A CA 1
ATOM 743 C C . PRO A 1 92 ? 10.996 -13.161 -15.715 1.00 97.00 92 PRO A C 1
ATOM 745 O O . PRO A 1 92 ? 10.359 -14.188 -15.961 1.00 97.00 92 PRO A O 1
ATOM 748 N N . PHE A 1 93 ? 11.399 -12.320 -16.668 1.00 97.06 93 PHE A N 1
ATOM 749 C CA . PHE A 1 93 ? 11.132 -12.550 -18.088 1.00 97.06 93 PHE A CA 1
ATOM 750 C C . PHE A 1 93 ? 11.989 -13.698 -18.643 1.00 97.06 93 PHE A C 1
ATOM 752 O O . PHE A 1 93 ? 11.501 -14.530 -19.407 1.00 97.06 93 PHE A O 1
ATOM 759 N N . THR A 1 94 ? 13.241 -13.785 -18.199 1.00 97.88 94 THR A N 1
ATOM 760 C CA . THR A 1 94 ? 14.162 -14.902 -18.426 1.00 97.88 94 THR A CA 1
ATOM 761 C C . THR A 1 94 ? 14.752 -15.397 -17.103 1.00 97.88 94 THR A C 1
ATOM 763 O O . THR A 1 94 ? 14.457 -14.859 -16.042 1.00 97.88 94 THR A O 1
ATOM 766 N N . SER A 1 95 ? 15.596 -16.431 -17.144 1.00 96.69 95 SER A N 1
ATOM 767 C CA . SER A 1 95 ? 16.335 -16.923 -15.971 1.00 96.69 95 SER A CA 1
ATOM 768 C C . SER A 1 95 ? 17.638 -16.153 -15.708 1.00 96.69 95 SER A C 1
ATOM 770 O O . SER A 1 95 ? 18.565 -16.714 -15.126 1.00 96.69 95 SER A O 1
ATOM 772 N N . SER A 1 96 ? 17.777 -14.935 -16.237 1.00 98.25 96 SER A N 1
ATOM 773 C CA . SER A 1 96 ? 18.959 -14.109 -16.003 1.00 98.25 96 SER A CA 1
ATOM 774 C C . SER A 1 96 ? 18.899 -13.442 -14.627 1.00 98.25 96 SER A C 1
ATOM 776 O O . SER A 1 96 ? 17.823 -13.121 -14.117 1.00 98.25 96 SER A O 1
ATOM 778 N N . GLU A 1 97 ? 20.066 -13.182 -14.039 1.00 98.19 97 GLU A N 1
ATOM 779 C CA . GLU A 1 97 ? 20.167 -12.465 -12.762 1.00 98.19 97 GLU A CA 1
ATOM 780 C C . GLU A 1 97 ? 19.594 -11.040 -12.874 1.00 98.19 97 GLU A C 1
ATOM 782 O O . GLU A 1 97 ? 18.992 -10.509 -11.934 1.00 98.19 97 GLU A O 1
ATOM 787 N N . GLU A 1 98 ? 19.718 -10.415 -14.048 1.00 98.25 98 GLU A N 1
ATOM 788 C CA . GLU A 1 98 ? 19.163 -9.094 -14.317 1.00 98.25 98 GLU A CA 1
ATOM 789 C C . GLU A 1 98 ? 17.633 -9.079 -14.230 1.00 98.25 98 GLU A C 1
ATOM 791 O O . GLU A 1 98 ? 17.070 -8.158 -13.626 1.00 98.25 98 GLU A O 1
ATOM 796 N N . ASP A 1 99 ? 16.963 -10.092 -14.789 1.00 98.12 99 ASP A N 1
ATOM 797 C CA . ASP A 1 99 ? 15.502 -10.194 -14.779 1.00 98.12 99 ASP A CA 1
ATOM 798 C C . ASP A 1 99 ? 14.968 -10.588 -13.399 1.00 98.12 99 ASP A C 1
ATOM 800 O O . ASP A 1 99 ? 13.920 -10.089 -12.970 1.00 98.12 99 ASP A O 1
ATOM 804 N N . GLU A 1 100 ? 15.701 -11.422 -12.658 1.00 97.81 100 GLU A N 1
ATOM 805 C CA . GLU A 1 100 ? 15.400 -11.718 -11.254 1.00 97.81 100 GLU A CA 1
ATOM 806 C C . GLU A 1 100 ? 15.482 -10.451 -10.395 1.00 97.81 100 GLU A C 1
ATOM 808 O O . GLU A 1 100 ? 14.538 -10.112 -9.670 1.00 97.81 100 GLU A O 1
ATOM 813 N N . THR A 1 101 ? 16.560 -9.679 -10.546 1.00 97.81 101 THR A N 1
ATOM 814 C CA . THR A 1 101 ? 16.743 -8.419 -9.817 1.00 97.81 101 THR A CA 1
ATOM 815 C C . THR A 1 101 ? 15.690 -7.384 -10.226 1.00 97.81 101 THR A C 1
ATOM 817 O O . THR A 1 101 ? 15.152 -6.667 -9.379 1.00 97.81 101 THR A O 1
ATOM 820 N N . ALA A 1 102 ? 15.352 -7.293 -11.517 1.00 97.00 102 ALA A N 1
ATOM 821 C CA . ALA A 1 102 ? 14.292 -6.409 -12.000 1.00 97.00 102 ALA A CA 1
ATOM 822 C C . ALA A 1 102 ? 12.925 -6.778 -11.414 1.00 97.00 102 ALA A C 1
ATOM 824 O O . ALA A 1 102 ? 12.181 -5.892 -10.987 1.00 97.00 102 ALA A O 1
ATOM 825 N N . THR A 1 103 ? 12.631 -8.074 -11.323 1.00 96.38 103 THR A N 1
ATOM 826 C CA . THR A 1 103 ? 11.409 -8.589 -10.699 1.00 96.38 103 THR A CA 1
ATOM 827 C C . THR A 1 103 ? 11.333 -8.211 -9.226 1.00 96.38 103 THR A C 1
ATOM 829 O O . THR A 1 103 ? 10.281 -7.764 -8.768 1.00 96.38 103 THR A O 1
ATOM 832 N N . GLN A 1 104 ? 12.436 -8.340 -8.482 1.00 94.94 104 GLN A N 1
ATOM 833 C CA . GLN A 1 104 ? 12.468 -7.948 -7.074 1.00 94.94 104 GLN A CA 1
ATOM 834 C C . GLN A 1 104 ? 12.238 -6.441 -6.904 1.00 94.94 104 GLN A C 1
ATOM 836 O O . GLN A 1 104 ? 11.356 -6.046 -6.146 1.00 94.94 104 GLN A O 1
ATOM 841 N N . ARG A 1 105 ? 12.919 -5.598 -7.695 1.00 95.25 105 ARG A N 1
ATOM 842 C CA . ARG A 1 105 ? 12.696 -4.140 -7.673 1.00 95.25 105 ARG A CA 1
ATOM 843 C C . ARG A 1 105 ? 11.244 -3.766 -7.963 1.00 95.25 105 ARG A C 1
ATOM 845 O O . ARG A 1 105 ? 10.714 -2.857 -7.331 1.00 95.25 105 ARG A O 1
ATOM 852 N N . ALA A 1 106 ? 10.599 -4.446 -8.910 1.00 93.62 106 ALA A N 1
ATOM 853 C CA . ALA A 1 106 ? 9.199 -4.196 -9.230 1.00 93.62 106 ALA A CA 1
ATOM 854 C C . ALA A 1 106 ? 8.278 -4.577 -8.055 1.00 93.62 106 ALA A C 1
ATOM 856 O O . ALA A 1 106 ? 7.398 -3.797 -7.685 1.00 93.62 106 ALA A O 1
ATOM 857 N N . LYS A 1 107 ? 8.522 -5.721 -7.400 1.00 92.56 107 LYS A N 1
ATOM 858 C CA . LYS A 1 107 ? 7.783 -6.125 -6.192 1.00 92.56 107 LYS A CA 1
ATOM 859 C C . LYS A 1 107 ? 7.955 -5.113 -5.060 1.00 92.56 107 LYS A C 1
ATOM 861 O O . LYS A 1 107 ? 6.960 -4.704 -4.462 1.00 92.56 107 LYS A O 1
ATOM 866 N N . ASP A 1 108 ? 9.182 -4.666 -4.809 1.00 91.81 108 ASP A N 1
ATOM 867 C CA . ASP A 1 108 ? 9.480 -3.684 -3.761 1.00 91.81 108 ASP A CA 1
ATOM 868 C C . ASP A 1 108 ? 8.822 -2.332 -4.059 1.00 91.81 108 ASP A C 1
ATOM 870 O O . ASP A 1 108 ? 8.239 -1.710 -3.171 1.00 91.81 108 ASP A O 1
ATOM 874 N N . PHE A 1 109 ? 8.825 -1.908 -5.324 1.00 89.50 109 PHE A N 1
ATOM 875 C CA . PHE A 1 109 ? 8.197 -0.659 -5.740 1.00 89.50 109 PHE A CA 1
ATOM 876 C C . PHE A 1 109 ? 6.681 -0.655 -5.501 1.00 89.50 109 PHE A C 1
ATOM 878 O O . PHE A 1 109 ? 6.153 0.304 -4.940 1.00 89.50 109 PHE A O 1
ATOM 885 N N . TYR A 1 110 ? 5.982 -1.725 -5.890 1.00 88.56 110 TYR A N 1
ATOM 886 C CA . TYR A 1 110 ? 4.520 -1.784 -5.795 1.00 88.56 110 TYR A CA 1
ATOM 887 C C . TYR A 1 110 ? 4.001 -2.218 -4.419 1.00 88.56 110 TYR A C 1
ATOM 889 O O . TYR A 1 110 ? 2.915 -1.792 -4.023 1.00 88.56 110 TYR A O 1
ATOM 897 N N . MET A 1 111 ? 4.747 -3.056 -3.691 1.00 89.19 111 MET A N 1
ATOM 898 C CA . MET A 1 111 ? 4.279 -3.689 -2.449 1.00 89.19 111 MET A CA 1
ATOM 899 C C . MET A 1 111 ? 5.180 -3.434 -1.234 1.00 89.19 111 MET A C 1
ATOM 901 O O . MET A 1 111 ? 4.684 -3.471 -0.104 1.00 89.19 111 MET A O 1
ATOM 905 N N . GLY A 1 112 ? 6.473 -3.154 -1.429 1.00 87.81 112 GLY A N 1
ATOM 906 C CA . GLY A 1 112 ? 7.461 -3.031 -0.345 1.00 87.81 112 GLY A CA 1
ATOM 907 C C . GLY A 1 112 ? 7.069 -1.997 0.711 1.00 87.81 112 GLY A C 1
ATOM 908 O O . GLY A 1 112 ? 7.150 -2.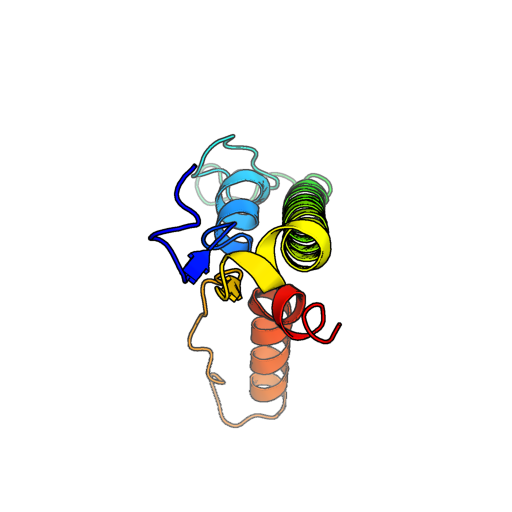264 1.910 1.00 87.81 112 GLY A O 1
ATOM 909 N N . TRP A 1 113 ? 6.475 -0.883 0.275 1.00 82.50 113 TRP A N 1
ATOM 910 C CA . TRP A 1 113 ? 5.941 0.176 1.138 1.00 82.50 113 TRP A CA 1
ATOM 911 C C . TRP A 1 113 ? 4.969 -0.322 2.221 1.00 82.50 113 TRP A C 1
ATOM 913 O O . TRP A 1 113 ? 4.912 0.264 3.298 1.00 82.50 113 TRP A O 1
ATOM 923 N N . PHE A 1 114 ? 4.215 -1.397 1.970 1.00 81.19 114 PHE A N 1
ATOM 924 C CA . PHE A 1 114 ? 3.214 -1.925 2.907 1.00 81.19 114 PHE A CA 1
ATOM 925 C C . PHE A 1 114 ? 3.730 -3.090 3.739 1.00 81.19 114 PHE A C 1
ATOM 927 O O . PHE A 1 114 ? 3.263 -3.293 4.858 1.00 81.19 114 PHE A O 1
ATOM 934 N N . VAL A 1 115 ? 4.656 -3.878 3.198 1.00 72.44 115 VAL A N 1
ATOM 935 C CA . VAL A 1 115 ? 5.199 -5.046 3.897 1.00 72.44 115 VAL A CA 1
ATOM 936 C C . VAL A 1 115 ? 6.236 -4.601 4.925 1.00 72.44 115 VAL A C 1
ATOM 938 O O . VAL A 1 115 ? 6.187 -5.036 6.071 1.00 72.44 115 VAL A O 1
ATOM 941 N N . GLU A 1 116 ? 7.098 -3.651 4.566 1.00 59.72 116 GLU A N 1
ATOM 942 C CA . GLU A 1 116 ? 8.190 -3.194 5.431 1.00 59.72 116 GLU A CA 1
ATOM 943 C C . GLU A 1 116 ? 7.695 -2.328 6.608 1.00 59.72 116 GLU A C 1
ATOM 945 O O . GLU A 1 116 ? 8.219 -2.410 7.717 1.00 59.72 116 GLU A O 1
ATOM 950 N N . HIS A 1 117 ? 6.612 -1.565 6.416 1.00 53.22 117 HIS A N 1
ATOM 951 C CA . HIS A 1 117 ? 6.069 -0.653 7.434 1.00 53.22 117 HIS A CA 1
ATOM 952 C C . HIS A 1 117 ? 5.064 -1.300 8.409 1.00 53.22 117 HIS A C 1
ATOM 954 O O . HIS A 1 117 ? 4.666 -0.661 9.383 1.00 53.22 117 HIS A O 1
ATOM 960 N N . ASN A 1 118 ? 4.650 -2.555 8.189 1.00 46.22 118 ASN A N 1
ATOM 961 C CA . ASN A 1 118 ? 3.664 -3.250 9.034 1.00 46.22 118 ASN A CA 1
ATOM 962 C C . ASN A 1 118 ? 4.284 -4.116 10.152 1.00 46.22 118 ASN A C 1
ATOM 964 O O . ASN A 1 118 ? 3.563 -4.831 10.847 1.00 46.22 118 ASN A O 1
ATOM 968 N N . HIS A 1 119 ? 5.598 -4.031 10.379 1.00 34.91 119 HIS A N 1
ATOM 969 C CA . HIS A 1 119 ? 6.300 -4.748 11.453 1.00 34.91 119 HIS A CA 1
ATOM 970 C C . HIS A 1 119 ? 6.301 -4.023 12.825 1.00 34.91 119 HIS A C 1
ATOM 972 O O . HIS A 1 119 ? 7.195 -4.263 13.635 1.00 34.91 119 HIS A O 1
ATOM 978 N N . THR A 1 120 ? 5.309 -3.168 13.131 1.00 34.72 120 THR A N 1
ATOM 979 C CA . THR A 1 120 ? 5.194 -2.475 14.443 1.00 34.72 120 THR A CA 1
ATOM 980 C C . THR A 1 120 ? 3.857 -2.672 15.157 1.00 34.72 120 THR A C 1
ATOM 982 O O . THR A 1 120 ? 2.800 -2.668 14.491 1.00 34.72 120 THR A O 1
#

Solvent-accessible surface area (backbone atoms only — not comparable to full-atom values): 6954 Å² total; per-residue (Å²): 131,60,47,85,78,53,41,75,42,72,77,47,78,26,47,56,52,50,15,40,31,12,29,35,70,22,83,33,79,87,42,37,50,35,46,55,70,55,95,89,39,78,44,83,71,49,84,80,50,56,27,56,53,49,36,51,51,52,52,52,53,48,54,54,49,51,52,49,38,60,76,74,38,30,87,81,43,69,45,50,76,49,70,50,69,68,77,78,92,75,68,47,88,54,95,45,71,69,32,47,52,48,33,50,52,51,48,42,70,62,44,34,75,60,64,70,71,62,82,119

Nearest PDB structures (foldseek):
  3ptq-assembly1_A  TM=8.959E-01  e=4.327E-08  Oryza sativa
  3wbe-assembly1_A  TM=9.048E-01  e=5.607E-08  Oryza sativa Japonica Group
  3gno-assembly1_A  TM=8.952E-01  e=6.810E-08  Oryza sativa Japonica Group
  7z1i-assembly2_C  TM=8.725E-01  e=6.810E-08  Arabidopsis thaliana
  8in1-assembly2_B  TM=9.597E-01  e=1.737E-06  Aplysia kurodai

Sequence (120 aa):
EFGNAVKFWMRINEPNMLAEGGYDLGFMPPKHCSAPIFNGQLLKRKLFTEPYIALYNMLLAHTSTARLYKQKYKDKQKGSLGITCFAFWMVPFTSSEEDETATQRAKDFYMGWFVEHNHT

Mean predicted aligned error: 6.36 Å

Radius of gyration: 18.0 Å; Cα contacts (8 Å, |Δi|>4): 146; chains: 1; bounding box: 41×34×53 Å

pLDDT: mean 86.9, std 15.0, range [34.72, 98.25]